Protein AF-A0A0G4H8J1-F1 (afdb_monomer)

Solvent-accessible surface area (backbone atoms only — not comparable to full-atom values): 4966 Å² total; per-residue (Å²): 128,69,77,51,67,65,63,53,51,53,42,53,51,52,51,52,52,49,40,53,47,28,64,75,56,40,89,64,69,20,67,61,55,41,51,52,53,52,50,58,49,59,77,50,68,79,60,56,50,70,67,58,50,51,50,53,42,51,50,52,56,53,52,46,51,54,53,53,48,54,30,51,50,48,52,48,55,54,51,51,57,49,55,69,60,72,80,109

Nearest PDB structures (foldseek):
  6uxe-assembly1_B  TM=8.691E-01  e=1.894E-01  Homo sapiens
  8pk8-assembly1_B  TM=8.621E-01  e=3.683E-01  Homo sapiens
  7zmh-assembly1_R  TM=7.567E-01  e=7.122E+00  Thermochaetoides thermophila DSM 1495

Radius of gyration: 16.85 Å; Cα contacts (8 Å, |Δi|>4): 45; chains: 1; bounding box: 34×21×58 Å

Organism: Vitrella brassicaformis (strain CCMP3155) (NCBI:txid1169540)

Secondary structure (DSSP, 8-state):
--S-HHHHHHHHHHHHHHHHHHHHH-SS-HHHHHHHHHHHHHHTTT--SHHHHHHHHHHHHHHHHHHHHHHHHHHHHHHHHHHHHH--

Mean predicted aligned error: 5.23 Å

pLDDT: mean 87.59, std 10.79, range [42.59, 96.19]

Sequence (88 aa):
MLHCPEIRRRLMSIFKQMCYTARHDYPGDGEKEIAKIKTWIRQRQHLQQPEDLKRALAWLRFYRGELEATISLAKYRAMKRRYDRTDK

Foldseek 3Di:
DQPDVVLVVLLVVLLVVQLVCLVPQQPDNSVVVNVVSVVVVVVCVPPRDPVVSVVSSVVSVVVSVVRVVNSVVVVVVVVVVVVVVVVD

Structure (mmCIF, N/CA/C/O backbone):
data_AF-A0A0G4H8J1-F1
#
_entry.id   AF-A0A0G4H8J1-F1
#
loop_
_atom_site.group_PDB
_atom_site.id
_atom_site.type_symbol
_atom_site.label_atom_id
_atom_site.label_alt_id
_atom_site.label_comp_id
_atom_site.label_asym_id
_atom_site.label_entity_id
_atom_site.label_seq_id
_atom_site.pdbx_PDB_ins_code
_atom_site.Cartn_x
_atom_site.Cartn_y
_atom_site.Cartn_z
_atom_site.occupancy
_atom_site.B_iso_or_equiv
_atom_site.auth_seq_id
_atom_site.auth_comp_id
_atom_site.auth_asym_id
_atom_site.auth_atom_id
_atom_site.pdbx_PDB_model_num
ATOM 1 N N . MET A 1 1 ? -8.847 3.430 24.749 1.00 42.59 1 MET A N 1
ATOM 2 C CA . MET A 1 1 ? -8.122 2.221 24.290 1.00 42.59 1 MET A CA 1
ATOM 3 C C . MET A 1 1 ? -8.943 1.575 23.185 1.00 42.59 1 MET A C 1
ATOM 5 O O . MET A 1 1 ? -10.151 1.499 23.340 1.00 42.59 1 MET A O 1
ATOM 9 N N . LEU A 1 2 ? -8.336 1.176 22.063 1.00 48.41 2 LEU A N 1
ATOM 10 C CA . LEU A 1 2 ? -9.062 0.516 20.967 1.00 48.41 2 LEU A CA 1
ATOM 11 C C . LEU A 1 2 ? -9.694 -0.784 21.481 1.00 48.41 2 LEU A C 1
ATOM 13 O O . LEU A 1 2 ? -8.978 -1.646 21.980 1.00 48.41 2 LEU A O 1
ATOM 17 N N . HIS A 1 3 ? -11.014 -0.910 21.364 1.00 55.28 3 HIS A N 1
ATOM 18 C CA . HIS A 1 3 ? -11.815 -1.933 22.047 1.00 55.28 3 HIS A CA 1
ATOM 19 C C . HIS A 1 3 ? -11.692 -3.350 21.438 1.00 55.28 3 HIS A C 1
ATOM 21 O O . HIS A 1 3 ? -12.397 -4.267 21.838 1.00 55.28 3 HIS A O 1
ATOM 27 N N . CYS A 1 4 ? -10.777 -3.560 20.480 1.00 67.81 4 CYS A N 1
ATOM 28 C CA . CYS A 1 4 ? -10.503 -4.8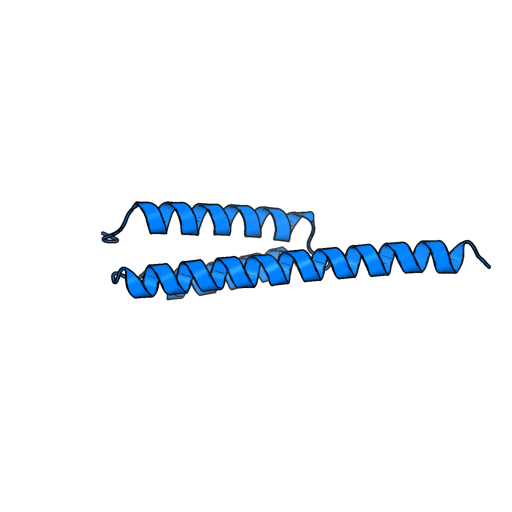70 19.884 1.00 67.81 4 CYS A CA 1
ATOM 29 C C . CYS A 1 4 ? -9.000 -5.020 19.534 1.00 67.81 4 CYS A C 1
ATOM 31 O O . CYS A 1 4 ? -8.561 -4.629 18.443 1.00 67.81 4 CYS A O 1
ATOM 33 N N . PRO A 1 5 ? -8.175 -5.550 20.460 1.00 78.00 5 PRO A N 1
ATOM 34 C CA . PRO A 1 5 ? -6.716 -5.617 20.314 1.00 78.00 5 PRO A CA 1
ATOM 35 C C . PRO A 1 5 ? -6.259 -6.452 19.112 1.00 78.00 5 PRO A C 1
ATOM 37 O O . PRO A 1 5 ? -5.253 -6.134 18.473 1.00 78.00 5 PRO A O 1
ATOM 40 N N . GLU A 1 6 ? -7.000 -7.509 18.786 1.00 84.19 6 GLU A N 1
ATOM 41 C CA . GLU A 1 6 ? -6.649 -8.453 17.724 1.00 84.19 6 GLU A CA 1
ATOM 42 C C . GLU A 1 6 ? -6.735 -7.825 16.334 1.00 84.19 6 GLU A C 1
ATOM 44 O O . GLU A 1 6 ? -5.794 -7.932 15.541 1.00 84.19 6 GLU A O 1
ATOM 49 N N . ILE A 1 7 ? -7.823 -7.099 16.054 1.00 81.19 7 ILE A N 1
ATOM 50 C CA . ILE A 1 7 ? -8.014 -6.442 14.757 1.00 81.19 7 ILE A CA 1
ATOM 51 C C . ILE A 1 7 ? -6.935 -5.381 14.549 1.00 81.19 7 ILE A C 1
ATOM 53 O O . ILE A 1 7 ? -6.348 -5.303 13.469 1.00 81.19 7 ILE A O 1
ATOM 57 N N . ARG A 1 8 ? -6.588 -4.625 15.600 1.00 80.62 8 ARG A N 1
ATOM 58 C CA . ARG A 1 8 ? -5.484 -3.658 15.554 1.00 80.62 8 ARG A CA 1
ATOM 59 C C . ARG A 1 8 ? -4.152 -4.337 15.229 1.00 80.62 8 ARG A C 1
ATOM 61 O O . ARG A 1 8 ? -3.423 -3.841 14.372 1.00 80.62 8 ARG A O 1
ATOM 68 N N . ARG A 1 9 ? -3.817 -5.458 15.882 1.00 86.56 9 ARG A N 1
ATOM 69 C CA . ARG A 1 9 ? -2.574 -6.202 15.594 1.00 86.56 9 ARG A CA 1
ATOM 70 C C . ARG A 1 9 ? -2.533 -6.669 14.143 1.00 86.56 9 ARG A C 1
ATOM 72 O O . ARG A 1 9 ? -1.522 -6.473 13.471 1.00 86.56 9 ARG A O 1
ATOM 79 N N . ARG A 1 10 ? -3.637 -7.228 13.641 1.00 89.06 10 ARG A N 1
ATOM 80 C CA . ARG A 1 10 ? -3.731 -7.707 12.257 1.00 89.06 10 ARG A CA 1
ATOM 81 C C . ARG A 1 10 ? -3.610 -6.568 11.247 1.00 89.06 10 ARG A C 1
ATOM 83 O O . ARG A 1 10 ? -2.882 -6.695 10.269 1.00 89.06 10 ARG A O 1
ATOM 90 N N . LEU A 1 11 ? -4.243 -5.433 11.532 1.00 87.31 11 LEU A N 1
ATOM 91 C CA . LEU A 1 11 ? -4.149 -4.217 10.729 1.00 87.31 11 LEU A CA 1
ATOM 92 C C . LEU A 1 11 ? -2.702 -3.704 10.648 1.00 87.31 11 LEU A C 1
ATOM 94 O O . LEU A 1 11 ? -2.199 -3.430 9.561 1.00 87.31 11 LEU A O 1
ATOM 98 N N . MET A 1 12 ? -2.004 -3.647 11.785 1.00 87.12 12 MET A N 1
ATOM 99 C CA . MET A 1 12 ? -0.592 -3.251 11.844 1.00 87.12 12 MET A CA 1
ATOM 100 C C . MET A 1 12 ? 0.338 -4.244 11.137 1.00 87.12 12 MET A C 1
ATOM 102 O O . MET A 1 12 ? 1.322 -3.826 10.532 1.00 87.12 12 MET A O 1
ATOM 106 N N . SER A 1 13 ? 0.042 -5.544 11.197 1.00 92.62 13 SER A N 1
ATOM 107 C CA . SER A 1 13 ? 0.803 -6.572 10.479 1.00 92.62 13 SER A CA 1
ATOM 108 C C . SER A 1 13 ? 0.702 -6.385 8.962 1.00 92.62 13 SER A C 1
ATOM 110 O O . SER A 1 13 ? 1.735 -6.294 8.299 1.00 92.62 13 SER A O 1
ATOM 112 N N . ILE A 1 14 ? -0.516 -6.218 8.431 1.00 92.50 14 ILE A N 1
ATOM 113 C CA . ILE A 1 14 ? -0.736 -5.951 7.000 1.00 92.50 14 ILE A CA 1
ATOM 114 C C . ILE A 1 14 ? -0.034 -4.656 6.594 1.00 92.50 14 ILE A C 1
ATOM 116 O O . ILE A 1 14 ? 0.693 -4.633 5.608 1.00 92.50 14 ILE A O 1
ATOM 120 N N . PHE A 1 15 ? -0.177 -3.597 7.388 1.00 90.56 15 PHE A N 1
ATOM 121 C CA . PHE A 1 15 ? 0.489 -2.325 7.127 1.00 90.56 15 PHE A CA 1
ATOM 122 C C . PHE A 1 15 ? 2.017 -2.458 7.010 1.00 90.56 15 PHE A C 1
ATOM 124 O O . PHE A 1 15 ? 2.613 -1.926 6.073 1.00 90.56 15 PHE A O 1
ATOM 131 N N . LYS A 1 16 ? 2.658 -3.188 7.933 1.00 92.44 16 LYS A N 1
ATOM 132 C CA . LYS A 1 16 ? 4.106 -3.438 7.883 1.00 92.44 16 LYS A CA 1
ATOM 133 C C . LYS A 1 16 ? 4.506 -4.210 6.628 1.00 92.44 16 LYS A C 1
ATOM 135 O O . LYS A 1 16 ? 5.480 -3.827 5.988 1.00 92.44 16 LYS A O 1
ATOM 140 N N . GLN A 1 17 ? 3.748 -5.249 6.269 1.00 93.56 17 GLN A N 1
ATOM 141 C CA . GLN A 1 17 ? 3.980 -6.014 5.040 1.00 93.56 17 GLN A CA 1
ATOM 142 C C . GLN A 1 17 ? 3.903 -5.103 3.812 1.00 93.56 17 GLN A C 1
ATOM 144 O O . GLN A 1 17 ? 4.834 -5.072 3.019 1.00 93.56 17 GLN A O 1
ATOM 149 N N . MET A 1 18 ? 2.853 -4.286 3.711 1.00 93.19 18 MET A N 1
ATOM 150 C CA . MET A 1 18 ? 2.689 -3.345 2.604 1.00 93.19 18 MET A CA 1
ATOM 151 C C . MET A 1 18 ? 3.822 -2.326 2.525 1.00 93.19 18 MET A C 1
ATOM 153 O O . MET A 1 18 ? 4.281 -2.025 1.432 1.00 93.19 18 MET A O 1
ATOM 157 N N . CYS A 1 19 ? 4.299 -1.809 3.661 1.00 92.56 19 CYS A N 1
ATOM 158 C CA . CYS A 1 19 ? 5.420 -0.871 3.661 1.00 92.56 19 CYS A CA 1
ATOM 159 C C . CYS A 1 19 ? 6.718 -1.522 3.189 1.00 92.56 19 CYS A C 1
ATOM 161 O O . CYS A 1 19 ? 7.478 -0.903 2.452 1.00 92.56 19 CYS A O 1
ATOM 163 N N . TYR A 1 20 ? 6.968 -2.761 3.612 1.00 94.25 20 TYR A N 1
ATOM 164 C CA . TYR A 1 20 ? 8.123 -3.522 3.156 1.00 94.25 20 TYR A CA 1
ATOM 165 C C . TYR A 1 20 ? 8.062 -3.744 1.639 1.00 94.25 20 TYR A C 1
ATOM 167 O O . TYR A 1 20 ? 8.989 -3.369 0.926 1.00 94.25 20 TYR A O 1
ATOM 175 N N . THR A 1 21 ? 6.936 -4.251 1.134 1.00 93.75 21 THR A N 1
ATOM 176 C CA . THR A 1 21 ? 6.737 -4.482 -0.301 1.00 93.75 21 THR A CA 1
ATOM 177 C C . THR A 1 21 ? 6.822 -3.184 -1.105 1.00 93.75 21 THR A C 1
ATOM 179 O O . THR A 1 21 ? 7.503 -3.135 -2.124 1.00 93.75 21 THR A O 1
ATOM 182 N N . ALA A 1 22 ? 6.197 -2.101 -0.637 1.00 93.12 22 ALA A N 1
ATOM 183 C CA . ALA A 1 22 ? 6.254 -0.805 -1.307 1.00 93.12 22 ALA A CA 1
ATOM 184 C C . ALA A 1 22 ? 7.690 -0.265 -1.403 1.00 93.12 22 ALA A C 1
ATOM 186 O O . ALA A 1 22 ? 8.084 0.270 -2.432 1.00 93.12 22 ALA A O 1
ATOM 187 N N . ARG A 1 23 ? 8.493 -0.424 -0.346 1.00 93.00 23 ARG A N 1
ATOM 188 C CA . ARG A 1 23 ? 9.882 0.047 -0.324 1.00 93.00 23 ARG A CA 1
ATOM 189 C C . ARG A 1 23 ? 10.790 -0.728 -1.278 1.00 93.00 23 ARG A C 1
ATOM 191 O O . ARG A 1 23 ? 11.678 -0.126 -1.870 1.00 93.00 23 ARG A O 1
ATOM 198 N N . HIS A 1 24 ? 10.606 -2.042 -1.382 1.00 91.56 24 HIS A N 1
ATOM 199 C CA . HIS A 1 24 ? 11.545 -2.910 -2.097 1.00 91.56 24 HIS A CA 1
ATOM 200 C C . HIS A 1 24 ? 11.129 -3.234 -3.532 1.00 91.56 24 HIS A C 1
ATOM 202 O O . HIS A 1 24 ? 11.992 -3.356 -4.397 1.00 91.56 24 HIS A O 1
ATOM 208 N N . ASP A 1 25 ? 9.832 -3.374 -3.794 1.00 92.50 25 ASP A N 1
ATOM 209 C CA . ASP A 1 25 ? 9.333 -3.924 -5.056 1.00 92.50 25 ASP A CA 1
ATOM 210 C C . ASP A 1 25 ? 8.525 -2.924 -5.893 1.00 92.50 25 ASP A C 1
ATOM 212 O O . ASP A 1 25 ? 8.231 -3.206 -7.058 1.00 92.50 25 ASP A O 1
ATOM 216 N N . TYR A 1 26 ? 8.133 -1.776 -5.332 1.00 92.31 26 TYR A N 1
ATOM 217 C CA . TYR A 1 26 ? 7.280 -0.833 -6.048 1.00 92.31 26 TYR A CA 1
ATOM 218 C C . TYR A 1 26 ? 8.031 -0.192 -7.225 1.00 92.31 26 TYR A C 1
ATOM 220 O O . TYR A 1 26 ? 9.121 0.343 -7.040 1.00 92.31 26 TYR A O 1
ATOM 228 N N . PRO A 1 27 ? 7.460 -0.189 -8.444 1.00 88.81 27 PRO A N 1
ATOM 229 C CA . PRO A 1 27 ? 8.150 0.267 -9.656 1.00 88.81 27 PRO A CA 1
ATOM 230 C C . PRO A 1 27 ? 8.343 1.791 -9.750 1.00 88.81 27 PRO A C 1
ATOM 232 O O . PRO A 1 27 ? 8.846 2.279 -10.760 1.00 88.81 27 PRO A O 1
ATOM 235 N N . GLY A 1 28 ? 7.909 2.545 -8.739 1.00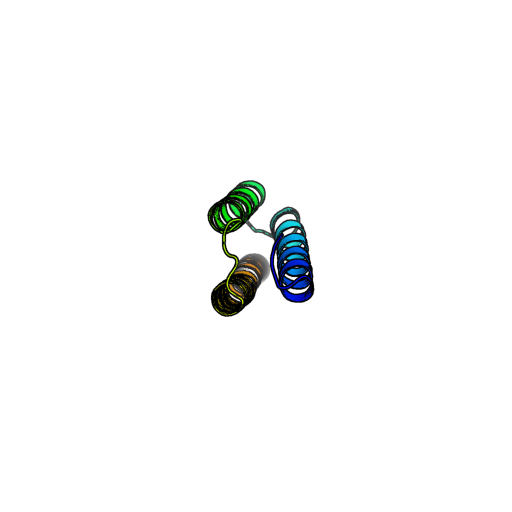 90.25 28 GLY A N 1
ATOM 236 C CA . GLY A 1 28 ? 7.999 4.001 -8.672 1.00 90.25 28 GLY A CA 1
ATOM 237 C C . GLY A 1 28 ? 8.442 4.471 -7.289 1.00 90.25 28 GLY A C 1
ATOM 238 O O . GL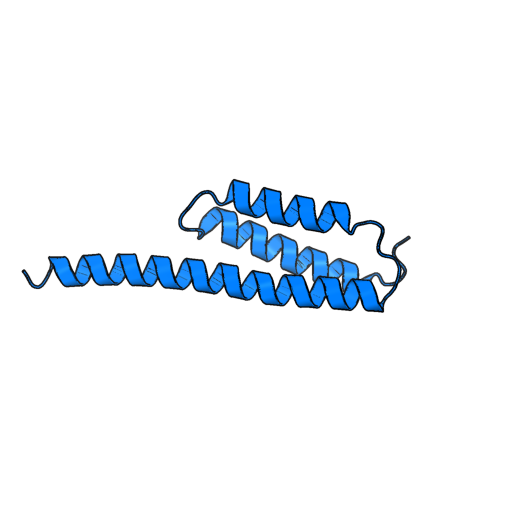Y A 1 28 ? 9.272 3.848 -6.637 1.00 90.25 28 GLY A O 1
ATOM 239 N N . ASP A 1 29 ? 7.863 5.572 -6.820 1.00 91.94 29 ASP A N 1
ATOM 240 C CA . ASP A 1 29 ? 8.200 6.150 -5.519 1.00 91.94 29 ASP A CA 1
ATOM 241 C C . ASP A 1 29 ? 7.491 5.400 -4.377 1.00 91.94 29 ASP A C 1
ATOM 243 O O . ASP A 1 29 ? 6.380 5.742 -3.960 1.00 91.94 29 ASP A O 1
ATOM 247 N N . GLY A 1 30 ? 8.136 4.333 -3.898 1.00 92.44 30 GLY A N 1
ATOM 248 C CA . GLY A 1 30 ? 7.628 3.502 -2.806 1.00 92.44 30 GLY A CA 1
ATOM 249 C C . GLY A 1 30 ? 7.418 4.273 -1.500 1.00 92.44 30 GLY A C 1
ATOM 250 O O . GLY A 1 30 ? 6.463 4.001 -0.771 1.00 92.44 30 GLY A O 1
ATOM 251 N N . GLU A 1 31 ? 8.244 5.283 -1.214 1.00 92.38 31 GLU A N 1
ATOM 252 C CA . GLU A 1 31 ? 8.100 6.112 -0.010 1.00 92.38 31 GLU A CA 1
ATOM 253 C C . GLU A 1 31 ? 6.843 6.993 -0.073 1.00 92.38 31 GLU A C 1
ATOM 255 O O . GLU A 1 31 ? 6.148 7.142 0.939 1.00 92.38 31 GLU A O 1
ATOM 260 N N . LYS A 1 32 ? 6.468 7.501 -1.256 1.00 93.25 32 LYS A N 1
ATOM 261 C CA . LYS A 1 32 ? 5.177 8.191 -1.440 1.00 93.25 32 LYS A CA 1
ATOM 262 C C . LYS A 1 32 ? 3.982 7.278 -1.189 1.00 93.25 32 LYS A C 1
ATOM 264 O O . LYS A 1 32 ? 3.037 7.706 -0.524 1.00 93.25 32 LYS A O 1
ATOM 269 N N . GLU A 1 33 ? 4.005 6.034 -1.663 1.00 92.00 33 GLU A N 1
ATOM 270 C CA . GLU A 1 33 ? 2.916 5.090 -1.371 1.00 92.00 33 GLU A CA 1
ATOM 271 C C . GLU A 1 33 ? 2.842 4.749 0.121 1.00 92.00 33 GLU A C 1
ATOM 273 O O . GLU A 1 33 ? 1.764 4.770 0.720 1.00 92.00 33 GLU A O 1
ATOM 278 N N . ILE A 1 34 ? 3.989 4.557 0.776 1.00 93.25 34 ILE A N 1
ATOM 279 C CA . ILE A 1 34 ? 4.052 4.377 2.232 1.00 93.25 34 ILE A CA 1
ATOM 280 C C . ILE A 1 34 ? 3.450 5.585 2.960 1.00 93.25 34 ILE A C 1
ATOM 282 O O . ILE A 1 34 ? 2.692 5.412 3.921 1.00 93.25 34 ILE A O 1
ATOM 286 N N . ALA A 1 35 ? 3.759 6.807 2.521 1.00 94.25 35 ALA A N 1
ATOM 287 C CA . ALA A 1 35 ? 3.218 8.028 3.108 1.00 94.25 35 ALA A CA 1
ATOM 288 C C . ALA A 1 35 ? 1.688 8.108 2.965 1.00 94.25 35 ALA A C 1
ATOM 290 O O . ALA A 1 35 ? 1.004 8.462 3.933 1.00 94.25 35 ALA A O 1
ATOM 291 N N . LYS A 1 36 ? 1.131 7.709 1.813 1.00 92.12 36 LYS A N 1
ATOM 292 C CA . LYS A 1 36 ? -0.325 7.631 1.595 1.00 92.12 36 LYS A CA 1
ATOM 293 C C . LYS A 1 36 ? -0.987 6.647 2.557 1.00 92.12 36 LYS A C 1
ATOM 295 O O . LYS A 1 36 ? -1.930 7.023 3.256 1.00 92.12 36 LYS A O 1
ATOM 300 N N . ILE A 1 37 ? -0.452 5.429 2.676 1.00 91.06 37 ILE A N 1
ATOM 301 C CA . ILE A 1 37 ? -0.999 4.407 3.585 1.00 91.06 37 ILE A CA 1
ATOM 302 C C . ILE A 1 37 ? -0.922 4.883 5.041 1.00 91.06 37 ILE A C 1
ATOM 304 O O . ILE A 1 37 ? -1.899 4.785 5.787 1.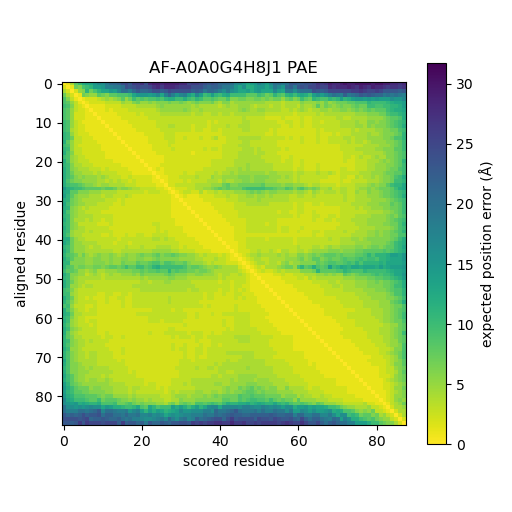00 91.06 37 ILE A O 1
ATOM 308 N N . LYS A 1 38 ? 0.219 5.451 5.455 1.00 91.38 38 LYS A N 1
ATOM 309 C CA . LYS A 1 38 ? 0.394 6.024 6.800 1.00 91.38 38 LYS A CA 1
ATOM 310 C C . LYS A 1 38 ? -0.643 7.101 7.093 1.00 91.38 38 LYS A C 1
ATOM 312 O O . LYS A 1 38 ? -1.223 7.110 8.178 1.00 91.38 38 LYS A O 1
ATOM 317 N N . THR A 1 39 ? -0.876 7.996 6.139 1.00 93.44 39 THR A N 1
ATOM 318 C CA . THR A 1 39 ? -1.846 9.090 6.273 1.00 93.44 39 THR A CA 1
ATOM 319 C C . THR A 1 39 ? -3.259 8.542 6.429 1.00 93.44 39 THR A C 1
ATOM 321 O O . THR A 1 39 ? -3.971 8.932 7.354 1.00 93.44 39 THR A O 1
ATOM 324 N N . TRP A 1 40 ? -3.630 7.562 5.605 1.00 90.88 40 TRP A N 1
ATOM 325 C CA . TRP A 1 40 ? -4.933 6.908 5.670 1.00 90.88 40 TRP A CA 1
ATOM 326 C C . TRP A 1 40 ? -5.191 6.225 7.024 1.00 90.88 40 TRP A C 1
ATOM 328 O O . TRP A 1 40 ? -6.281 6.362 7.588 1.00 90.88 40 TRP A O 1
ATOM 338 N N . ILE A 1 41 ? -4.180 5.543 7.583 1.00 88.06 41 ILE A N 1
ATOM 339 C CA . ILE A 1 41 ? -4.263 4.909 8.910 1.00 88.06 41 ILE A CA 1
ATOM 340 C C . ILE A 1 41 ? -4.373 5.963 10.012 1.00 88.06 41 ILE A C 1
ATOM 342 O O . ILE A 1 41 ? -5.204 5.821 10.908 1.00 88.06 41 ILE A O 1
ATOM 346 N N . ARG A 1 42 ? -3.562 7.028 9.955 1.00 89.06 42 ARG A N 1
ATOM 347 C CA . ARG A 1 42 ? -3.596 8.118 10.944 1.00 89.06 42 ARG A CA 1
ATOM 348 C C . ARG A 1 42 ? -4.969 8.775 11.007 1.00 89.06 42 ARG A C 1
ATOM 350 O O . ARG A 1 42 ? -5.488 8.974 12.100 1.00 89.06 42 ARG A O 1
ATOM 357 N N . GLN A 1 43 ? -5.596 9.027 9.860 1.00 89.62 43 GLN A N 1
ATOM 358 C CA . GLN A 1 43 ? -6.957 9.569 9.800 1.00 89.62 43 GLN A CA 1
ATOM 359 C C . GLN A 1 43 ? -7.985 8.666 10.497 1.00 89.62 43 GLN A C 1
ATOM 361 O O . GLN A 1 43 ? -8.980 9.159 11.010 1.00 89.62 43 GLN A O 1
ATOM 366 N N . ARG A 1 44 ? -7.737 7.355 10.562 1.00 86.56 44 ARG A N 1
ATOM 367 C CA . ARG A 1 44 ? -8.645 6.335 11.116 1.00 86.56 44 ARG A CA 1
ATOM 368 C C . ARG A 1 44 ? -8.245 5.842 12.504 1.00 86.56 44 ARG A C 1
ATOM 370 O O . ARG A 1 44 ? -8.842 4.905 13.024 1.00 86.56 44 ARG A O 1
ATOM 377 N N . GLN A 1 45 ? -7.265 6.481 13.143 1.00 80.75 45 GLN A N 1
ATOM 378 C CA . GLN A 1 45 ? -6.784 6.078 14.470 1.00 80.75 45 GLN A CA 1
ATOM 379 C C . GLN A 1 45 ? -7.851 6.176 15.572 1.00 80.75 45 GLN A C 1
ATOM 381 O O . GLN A 1 45 ? -7.729 5.517 16.602 1.00 80.75 45 GLN A O 1
ATOM 386 N N . HIS A 1 46 ? -8.875 7.006 15.354 1.00 82.75 46 HIS A N 1
ATOM 387 C CA . HIS A 1 46 ? -9.964 7.255 16.291 1.00 82.75 46 HIS A CA 1
ATOM 388 C C . HIS A 1 46 ? -11.124 6.253 16.154 1.00 82.75 46 HIS A C 1
ATOM 390 O O . HIS A 1 46 ? -12.055 6.316 16.950 1.00 82.75 46 HIS A O 1
ATOM 396 N N . LEU A 1 47 ? -11.088 5.333 15.178 1.00 83.75 47 LEU A N 1
ATOM 397 C CA . LEU A 1 47 ? -12.129 4.318 15.001 1.00 83.75 47 LEU A CA 1
ATOM 398 C C . LEU A 1 47 ? -12.140 3.360 16.198 1.00 83.75 47 LEU A C 1
ATOM 400 O O . LEU A 1 47 ? -11.202 2.589 16.387 1.00 83.75 47 LEU A O 1
ATOM 404 N N . GLN A 1 48 ? -13.198 3.407 17.007 1.00 78.56 48 GLN A N 1
ATOM 405 C CA . GLN A 1 48 ? -13.357 2.539 18.182 1.00 78.56 48 GLN A CA 1
ATOM 406 C C . GLN A 1 48 ? -14.329 1.383 17.939 1.00 78.56 48 GLN A C 1
ATOM 408 O O . GLN A 1 48 ? -14.239 0.366 18.627 1.00 78.56 48 GLN A O 1
ATOM 413 N N . GLN A 1 49 ? -15.217 1.519 16.950 1.00 84.06 49 GLN A N 1
ATOM 414 C CA . GLN A 1 49 ? -16.238 0.522 16.672 1.00 84.06 49 GLN A CA 1
ATOM 415 C C . GLN A 1 49 ? -15.638 -0.711 15.977 1.00 84.06 49 GLN A C 1
ATOM 417 O O . GLN A 1 49 ? -14.872 -0.567 15.014 1.00 84.06 49 GLN A O 1
ATOM 422 N N . PRO A 1 50 ? -15.992 -1.935 16.413 1.00 82.94 50 PRO A N 1
ATOM 423 C CA . PRO A 1 50 ? -15.500 -3.169 15.804 1.00 82.94 50 PRO A CA 1
ATOM 424 C C . PRO A 1 50 ? -15.796 -3.263 14.303 1.00 82.94 50 PRO A C 1
ATOM 426 O O . PRO A 1 50 ? -14.951 -3.724 13.537 1.00 82.94 50 PRO A O 1
ATOM 429 N N . GLU A 1 51 ? -16.967 -2.794 13.869 1.00 86.94 51 GLU A N 1
ATOM 430 C CA . GLU A 1 51 ? -17.371 -2.823 12.460 1.00 86.94 51 GLU A CA 1
ATOM 431 C C . GLU A 1 51 ? -16.528 -1.888 11.586 1.00 86.94 51 GLU A C 1
ATOM 433 O O . GLU A 1 51 ? -16.094 -2.271 10.497 1.00 86.94 51 GLU A O 1
ATOM 438 N N . ASP A 1 52 ? -16.186 -0.702 12.086 1.00 87.19 52 ASP A N 1
ATOM 439 C CA . ASP A 1 52 ? -15.315 0.226 11.364 1.00 87.19 52 ASP A CA 1
ATOM 440 C C . ASP A 1 52 ? -13.886 -0.315 11.246 1.00 87.19 52 ASP A C 1
ATOM 442 O O . ASP A 1 52 ? -13.247 -0.199 10.197 1.00 87.19 52 ASP A O 1
ATOM 446 N N . LEU A 1 53 ? -13.397 -0.986 12.291 1.00 84.94 53 LEU A N 1
ATOM 447 C CA . LEU A 1 53 ? -12.113 -1.685 12.277 1.00 84.94 53 L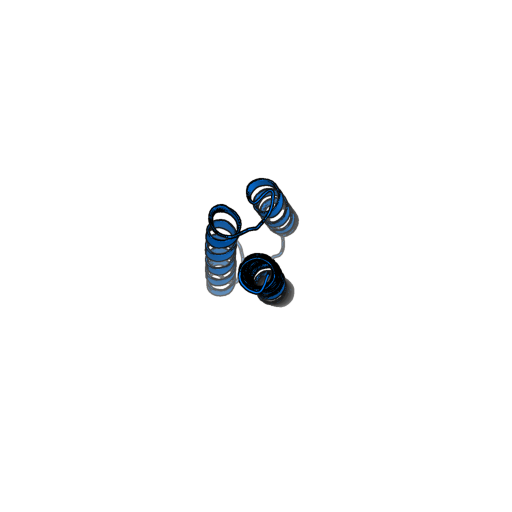EU A CA 1
ATOM 448 C C . LEU A 1 53 ? -12.102 -2.849 11.272 1.00 84.94 53 LEU A C 1
ATOM 450 O O . LEU A 1 53 ? -11.113 -3.030 10.555 1.00 84.94 53 LEU A O 1
ATOM 454 N N . LYS A 1 54 ? -13.197 -3.615 11.164 1.00 89.06 54 LYS A N 1
ATOM 455 C CA . LYS A 1 54 ? -13.350 -4.670 10.146 1.00 89.06 54 LYS A CA 1
ATOM 456 C C . LYS A 1 54 ? -13.335 -4.093 8.731 1.00 89.06 54 LYS A C 1
ATOM 458 O O . LYS A 1 54 ? -12.638 -4.634 7.871 1.00 89.06 54 LYS A O 1
ATOM 463 N N . ARG A 1 55 ? -14.043 -2.983 8.494 1.00 90.81 55 ARG A N 1
ATOM 464 C CA . ARG A 1 55 ? -14.042 -2.269 7.204 1.00 90.81 55 ARG A CA 1
ATOM 465 C C . ARG A 1 55 ? -12.652 -1.752 6.853 1.00 90.81 55 ARG A C 1
ATOM 467 O O . ARG A 1 55 ? -12.188 -1.956 5.733 1.00 90.81 55 ARG A O 1
ATOM 474 N N . ALA A 1 56 ? -11.950 -1.161 7.818 1.00 89.88 56 ALA A N 1
ATOM 475 C CA . ALA A 1 56 ? -10.587 -0.686 7.620 1.00 89.88 56 ALA A CA 1
ATOM 476 C C . ALA A 1 56 ? -9.623 -1.833 7.272 1.00 89.88 56 ALA A C 1
ATOM 478 O O . ALA A 1 56 ? -8.791 -1.710 6.372 1.00 89.88 56 ALA A O 1
ATOM 479 N N . LEU A 1 57 ? -9.766 -2.976 7.947 1.00 90.44 57 LEU A N 1
ATOM 480 C CA . LEU A 1 57 ? -8.988 -4.174 7.655 1.00 90.44 57 LEU A CA 1
ATOM 481 C C . LEU A 1 57 ? -9.299 -4.739 6.259 1.00 90.44 57 LEU A C 1
ATOM 483 O O . LEU A 1 57 ? -8.385 -5.172 5.560 1.00 90.44 57 LEU A O 1
ATOM 487 N N . ALA A 1 58 ? -10.570 -4.743 5.849 1.00 92.56 58 ALA A N 1
ATOM 488 C CA . ALA A 1 58 ? -10.980 -5.181 4.517 1.00 92.56 58 ALA A CA 1
ATOM 489 C C . ALA A 1 58 ? -10.392 -4.285 3.421 1.00 92.56 58 ALA A C 1
ATOM 491 O O . ALA A 1 58 ? -9.816 -4.800 2.464 1.00 92.56 58 ALA A O 1
ATOM 492 N N . TRP A 1 59 ? -10.451 -2.965 3.611 1.00 92.44 59 TRP A N 1
ATOM 493 C CA . TRP A 1 59 ? -9.854 -2.000 2.692 1.00 92.44 59 TRP A CA 1
ATOM 494 C C . TRP A 1 59 ? -8.340 -2.204 2.548 1.00 92.44 59 TRP A C 1
ATOM 496 O O . TRP A 1 59 ? -7.835 -2.264 1.434 1.00 92.44 59 TRP A O 1
ATOM 506 N N . LEU A 1 60 ? -7.613 -2.409 3.653 1.00 91.94 60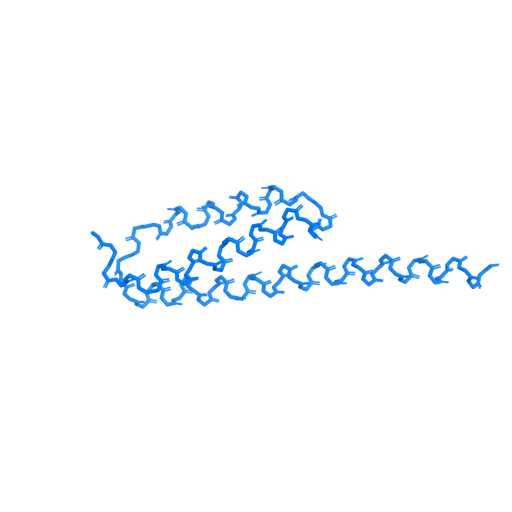 LEU A N 1
ATOM 507 C CA . LEU A 1 60 ? -6.169 -2.670 3.595 1.00 91.94 60 LEU A CA 1
ATOM 508 C C . LEU A 1 60 ? -5.820 -3.967 2.859 1.00 91.94 60 LEU A C 1
ATOM 510 O O . LEU A 1 60 ? -4.819 -4.010 2.151 1.00 91.94 60 LEU A O 1
ATOM 514 N N . ARG A 1 61 ? -6.628 -5.025 3.006 1.00 93.38 61 ARG A N 1
ATOM 515 C CA . ARG A 1 61 ? -6.430 -6.268 2.240 1.00 93.38 61 ARG A CA 1
ATOM 516 C C . ARG A 1 61 ? -6.630 -6.049 0.746 1.00 93.38 61 ARG A C 1
ATOM 518 O O . ARG A 1 61 ? -5.830 -6.543 -0.038 1.00 93.38 61 ARG A O 1
ATOM 525 N N . PHE A 1 62 ? -7.674 -5.313 0.375 1.00 94.94 62 PHE A N 1
ATOM 526 C CA . PHE A 1 62 ? -7.926 -4.948 -1.014 1.00 94.94 62 PHE A CA 1
ATOM 527 C C . PHE A 1 62 ? -6.755 -4.139 -1.588 1.00 94.94 62 PHE A C 1
ATOM 529 O O . PHE A 1 62 ? -6.164 -4.531 -2.590 1.00 94.94 62 PHE A O 1
ATOM 536 N N . TYR A 1 63 ? -6.348 -3.084 -0.883 1.00 93.56 63 TYR A N 1
ATOM 537 C CA . TYR A 1 63 ? -5.273 -2.196 -1.316 1.00 93.56 63 TYR A CA 1
ATOM 538 C C . TYR A 1 63 ? -3.913 -2.912 -1.404 1.00 93.56 63 TYR A C 1
ATOM 540 O O . TYR A 1 63 ? -3.107 -2.639 -2.291 1.00 93.56 63 TYR A O 1
ATOM 548 N N . ARG A 1 64 ? -3.658 -3.896 -0.529 1.00 94.00 64 ARG A N 1
ATOM 549 C CA . ARG A 1 64 ? -2.492 -4.782 -0.653 1.00 94.00 64 ARG A CA 1
ATOM 550 C C . ARG A 1 64 ? -2.496 -5.540 -1.986 1.00 94.00 64 ARG A C 1
ATOM 552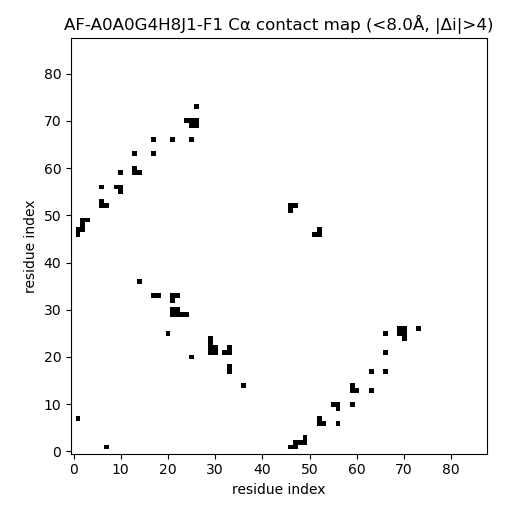 O O . ARG A 1 64 ? -1.449 -5.626 -2.620 1.00 94.00 64 ARG A O 1
ATOM 559 N N . GLY A 1 65 ? -3.649 -6.055 -2.412 1.00 94.69 65 GLY A N 1
ATOM 560 C CA . GLY A 1 65 ? -3.793 -6.731 -3.702 1.00 94.69 65 GLY A CA 1
ATOM 561 C C . GLY A 1 65 ? -3.511 -5.805 -4.888 1.00 94.69 65 GLY A C 1
ATOM 562 O O . GLY A 1 65 ? -2.815 -6.203 -5.818 1.00 94.69 65 GLY A O 1
ATOM 563 N N . GLU A 1 66 ? -3.963 -4.549 -4.835 1.00 94.12 66 GLU A N 1
ATOM 564 C CA . GLU A 1 66 ? -3.647 -3.550 -5.869 1.00 94.12 66 GLU A CA 1
ATOM 565 C C . GLU A 1 66 ? -2.143 -3.258 -5.956 1.00 94.12 66 GLU A C 1
ATOM 567 O O . GLU A 1 66 ? -1.579 -3.154 -7.051 1.00 94.12 66 GLU A O 1
ATOM 572 N N . LEU A 1 67 ? -1.476 -3.166 -4.804 1.00 94.06 67 LEU A N 1
ATOM 573 C CA . LEU A 1 67 ? -0.035 -2.951 -4.735 1.00 94.06 67 LEU A CA 1
ATOM 574 C C . LEU A 1 67 ? 0.734 -4.132 -5.349 1.00 94.06 67 LEU A C 1
ATOM 576 O O . LEU A 1 67 ? 1.600 -3.930 -6.201 1.00 94.06 67 LEU A O 1
ATOM 580 N N . GLU A 1 68 ? 0.377 -5.363 -4.978 1.00 93.88 68 GLU A N 1
ATOM 581 C CA . GLU A 1 68 ? 0.967 -6.587 -5.536 1.00 93.88 68 GLU A CA 1
ATOM 582 C C . GLU A 1 68 ? 0.716 -6.704 -7.053 1.00 93.88 68 GLU A C 1
ATOM 584 O O . GLU A 1 68 ? 1.636 -7.022 -7.813 1.00 93.88 68 GLU A O 1
ATOM 589 N N . ALA A 1 69 ? -0.489 -6.373 -7.524 1.00 95.56 69 ALA A N 1
ATOM 590 C CA . ALA A 1 69 ? -0.830 -6.376 -8.946 1.00 95.56 69 ALA A CA 1
ATOM 591 C C . ALA A 1 69 ? -0.015 -5.344 -9.739 1.00 95.56 69 ALA A C 1
ATOM 593 O O . ALA A 1 69 ? 0.505 -5.652 -10.814 1.00 95.56 69 ALA A O 1
ATOM 594 N N . THR A 1 70 ? 0.156 -4.139 -9.192 1.00 94.81 70 THR A N 1
ATOM 595 C CA . THR A 1 70 ? 0.955 -3.069 -9.811 1.00 94.81 70 THR A CA 1
ATOM 596 C C . THR A 1 70 ? 2.411 -3.499 -9.988 1.00 94.81 70 THR A C 1
ATOM 598 O O . THR A 1 70 ? 3.000 -3.319 -11.058 1.00 94.81 70 THR A O 1
ATOM 601 N N . ILE A 1 71 ? 2.979 -4.122 -8.956 1.00 94.19 71 ILE A N 1
ATOM 602 C CA . ILE A 1 71 ? 4.337 -4.671 -8.979 1.00 94.19 71 ILE A CA 1
ATOM 603 C C . ILE A 1 71 ? 4.451 -5.779 -10.028 1.00 94.19 71 ILE A C 1
ATOM 605 O O . ILE A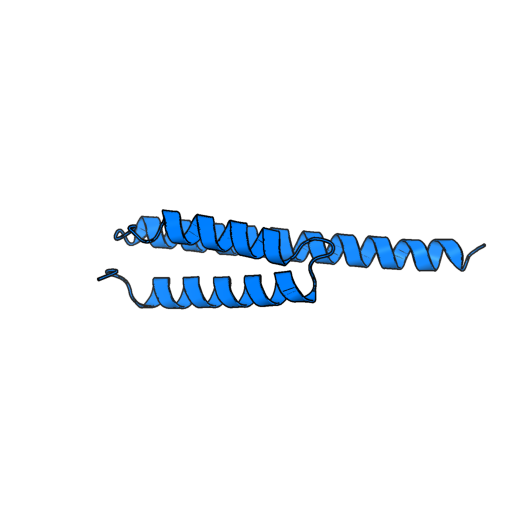 1 71 ? 5.368 -5.757 -10.852 1.00 94.19 71 ILE A O 1
ATOM 609 N N . SER A 1 72 ? 3.513 -6.729 -10.026 1.00 95.25 72 SER A N 1
ATOM 610 C CA . SER A 1 72 ? 3.483 -7.838 -10.983 1.00 95.25 72 SER A CA 1
ATOM 611 C C . SER A 1 72 ? 3.428 -7.333 -12.427 1.00 95.25 72 SER A C 1
ATOM 613 O O . SER A 1 72 ? 4.231 -7.741 -13.270 1.00 95.25 72 SER A O 1
ATOM 615 N N . LEU A 1 73 ? 2.565 -6.353 -12.703 1.00 96.19 73 LEU A N 1
ATOM 616 C CA . LEU A 1 73 ? 2.432 -5.747 -14.023 1.00 96.19 73 LEU A CA 1
ATOM 617 C C . LEU A 1 73 ? 3.722 -5.054 -14.474 1.00 96.19 73 LEU A C 1
ATOM 619 O O . LEU A 1 73 ? 4.118 -5.168 -15.637 1.00 96.19 73 LEU A O 1
ATOM 623 N N . ALA A 1 74 ? 4.404 -4.346 -13.574 1.00 94.69 74 ALA A N 1
ATOM 624 C CA . ALA A 1 74 ? 5.679 -3.716 -13.892 1.00 94.69 74 ALA A CA 1
ATOM 625 C C . ALA A 1 74 ? 6.780 -4.746 -14.181 1.00 94.69 74 ALA A C 1
ATOM 627 O O . ALA A 1 74 ? 7.512 -4.591 -15.166 1.00 94.69 74 ALA A O 1
ATOM 628 N N . LYS A 1 75 ? 6.856 -5.825 -13.387 1.00 94.06 75 LYS A N 1
ATOM 629 C CA . LYS A 1 75 ? 7.773 -6.955 -13.620 1.00 94.06 75 LYS A CA 1
ATOM 630 C C . LYS A 1 75 ? 7.498 -7.606 -14.978 1.00 94.06 75 LYS A C 1
ATOM 632 O O . LYS A 1 75 ? 8.425 -7.763 -15.772 1.00 94.06 75 LYS A O 1
ATOM 637 N N . TYR A 1 76 ? 6.232 -7.867 -15.302 1.00 96.06 76 TYR A N 1
ATOM 638 C CA . TYR A 1 76 ? 5.820 -8.399 -16.602 1.00 96.06 76 TYR A CA 1
ATOM 639 C C . TYR A 1 76 ? 6.218 -7.478 -17.764 1.00 96.06 76 TYR A C 1
ATOM 641 O O . TYR A 1 76 ? 6.844 -7.922 -18.725 1.00 96.06 76 TYR A O 1
ATOM 649 N N . ARG A 1 77 ? 5.944 -6.170 -17.668 1.00 93.75 77 ARG A N 1
ATOM 650 C CA . ARG A 1 77 ? 6.340 -5.186 -18.694 1.00 93.75 77 ARG A CA 1
ATOM 651 C C . ARG A 1 77 ? 7.855 -5.101 -18.874 1.00 93.75 77 ARG A C 1
ATOM 653 O O . ARG A 1 77 ? 8.331 -4.845 -19.978 1.00 93.75 77 ARG A O 1
ATOM 660 N N . ALA A 1 78 ? 8.632 -5.249 -17.802 1.00 93.62 78 ALA A N 1
ATOM 661 C CA . ALA A 1 78 ? 10.089 -5.295 -17.886 1.00 93.62 78 ALA A CA 1
ATOM 662 C C . ALA A 1 78 ? 10.574 -6.585 -18.558 1.00 93.62 78 ALA A C 1
ATOM 664 O O . ALA A 1 78 ? 11.454 -6.524 -19.407 1.00 93.62 78 ALA A O 1
ATOM 665 N N . MET A 1 79 ? 9.985 -7.729 -18.208 1.00 94.25 79 MET A N 1
ATOM 666 C CA . MET A 1 79 ? 10.278 -9.022 -18.821 1.00 94.25 79 MET A CA 1
ATOM 667 C C . MET A 1 79 ? 9.972 -9.012 -20.323 1.00 94.25 79 MET A C 1
ATOM 669 O O . MET A 1 79 ? 10.857 -9.311 -21.119 1.00 94.25 79 MET A O 1
ATOM 673 N N . LYS A 1 80 ? 8.765 -8.587 -20.715 1.00 94.62 80 LYS A N 1
ATOM 674 C CA . LYS A 1 80 ? 8.345 -8.510 -22.120 1.00 94.62 80 LYS A CA 1
ATOM 675 C C . LYS A 1 80 ? 9.313 -7.670 -22.959 1.00 94.62 80 LYS A C 1
ATOM 677 O O . LYS A 1 80 ? 9.786 -8.129 -23.986 1.00 94.62 80 LYS A O 1
ATOM 682 N N . ARG A 1 81 ? 9.715 -6.495 -22.458 1.00 92.50 81 ARG A N 1
ATOM 683 C CA . ARG A 1 81 ? 10.705 -5.630 -23.128 1.00 92.50 81 ARG A CA 1
ATOM 68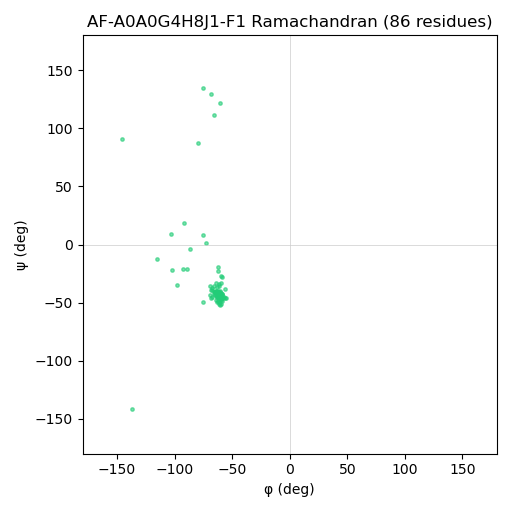4 C C . ARG A 1 81 ? 12.072 -6.286 -23.345 1.00 92.50 81 ARG A C 1
ATOM 686 O O . ARG A 1 81 ? 12.786 -5.851 -24.240 1.00 92.50 81 ARG A O 1
ATOM 693 N N . ARG A 1 82 ? 12.477 -7.250 -22.510 1.00 90.88 82 ARG A N 1
ATOM 694 C CA . ARG A 1 82 ? 13.734 -7.991 -22.708 1.00 90.88 82 ARG A CA 1
ATOM 695 C C . ARG A 1 82 ? 13.575 -9.002 -23.835 1.00 90.88 82 ARG A C 1
ATOM 697 O O . ARG A 1 82 ? 14.383 -8.980 -24.749 1.00 90.88 82 ARG A O 1
ATOM 704 N N . TYR A 1 83 ? 12.510 -9.801 -23.799 1.00 90.19 83 TYR A N 1
ATOM 705 C CA . TYR A 1 83 ? 12.228 -10.781 -24.849 1.00 90.19 83 TYR A CA 1
ATOM 706 C C . TYR A 1 83 ? 12.017 -10.120 -26.219 1.00 90.19 83 TYR A C 1
ATOM 708 O O . TYR A 1 83 ? 12.659 -10.526 -27.179 1.00 90.19 83 TYR A O 1
ATOM 716 N N . ASP A 1 84 ? 11.258 -9.021 -26.290 1.00 83.69 84 ASP A N 1
ATOM 717 C CA . ASP A 1 84 ? 11.034 -8.264 -27.536 1.00 83.69 84 ASP A CA 1
ATOM 718 C C . ASP A 1 84 ? 12.332 -7.670 -28.138 1.00 83.69 84 ASP A C 1
ATOM 720 O O . ASP A 1 84 ? 12.355 -7.283 -29.304 1.00 83.69 84 ASP A O 1
ATOM 724 N N . ARG A 1 85 ? 13.408 -7.536 -27.346 1.00 69.75 85 ARG A N 1
ATOM 725 C CA . ARG A 1 85 ? 14.726 -7.059 -27.805 1.00 69.75 85 ARG A CA 1
ATOM 726 C C . ARG A 1 85 ? 15.671 -8.182 -28.223 1.00 69.75 85 ARG A C 1
ATOM 728 O O . ARG A 1 85 ? 16.647 -7.887 -28.893 1.00 69.75 85 ARG A O 1
ATOM 735 N N . THR A 1 86 ? 15.439 -9.410 -27.767 1.00 68.00 86 THR A N 1
ATOM 736 C CA . THR A 1 86 ? 16.291 -10.572 -28.065 1.00 68.00 86 THR A CA 1
ATOM 737 C C . THR A 1 86 ? 15.850 -11.296 -29.341 1.00 68.00 86 THR A C 1
ATOM 739 O O . THR A 1 86 ? 16.658 -11.988 -29.943 1.00 68.00 86 THR A O 1
ATOM 742 N N . ASP A 1 87 ? 14.597 -11.109 -29.766 1.00 58.50 87 ASP A N 1
ATOM 743 C CA . ASP A 1 87 ? 14.018 -11.669 -31.002 1.00 58.50 87 ASP A CA 1
ATOM 744 C C . ASP A 1 87 ? 14.157 -10.724 -32.225 1.00 58.50 87 ASP A C 1
ATOM 746 O O . ASP A 1 87 ? 13.426 -10.816 -33.208 1.00 58.50 87 ASP A O 1
ATOM 750 N N . LYS A 1 88 ? 15.066 -9.745 -32.144 1.00 48.78 88 LYS A N 1
ATOM 751 C CA . LYS A 1 88 ? 15.473 -8.854 -33.241 1.00 48.78 88 LYS A CA 1
ATOM 752 C C . LYS A 1 88 ? 16.982 -8.891 -33.385 1.00 48.78 88 LYS A C 1
ATOM 754 O O . LYS A 1 88 ? 17.440 -8.803 -34.543 1.00 48.78 88 LYS A O 1
#